Protein AF-A0A7R8X310-F1 (afdb_monomer_lite)

Foldseek 3Di:
DVQVVCVVVPDDDDDDQFLVSVLVVCVVDPDQEAEAEQDGPPDGPVRSLVSQCVDPSRVPRYYDYDYPDPDPVVVPD

pLDDT: mean 85.64, std 15.06, range [36.59, 95.31]

Organism: NCBI:txid163714

Structure (mmCIF, N/CA/C/O backbone):
data_AF-A0A7R8X310-F1
#
_entry.id   AF-A0A7R8X310-F1
#
loop_
_atom_site.group_PDB
_atom_site.id
_atom_site.type_symbol
_atom_site.label_atom_id
_atom_site.label_alt_id
_atom_site.label_comp_id
_atom_site.label_asym_id
_atom_site.label_entity_id
_atom_site.label_seq_id
_atom_site.pdbx_PDB_ins_code
_atom_site.Cartn_x
_atom_site.Cartn_y
_atom_site.Cartn_z
_atom_site.occupancy
_atom_site.B_iso_or_equiv
_atom_site.auth_seq_id
_atom_site.auth_comp_id
_atom_site.auth_asym_id
_atom_site.auth_atom_id
_atom_site.pdbx_PDB_model_num
ATOM 1 N N . MET A 1 1 ? 0.794 -4.222 -14.726 1.00 67.19 1 MET A N 1
ATOM 2 C CA . MET A 1 1 ? 0.346 -5.632 -14.819 1.00 67.19 1 MET A CA 1
ATOM 3 C C . MET A 1 1 ? -0.340 -6.094 -13.533 1.00 67.19 1 MET A C 1
ATOM 5 O O . MET A 1 1 ? -1.494 -6.484 -13.607 1.00 67.19 1 MET A O 1
ATOM 9 N N . VAL A 1 2 ? 0.292 -5.954 -12.359 1.00 84.38 2 VAL A N 1
ATOM 10 C CA . VAL A 1 2 ? -0.259 -6.404 -11.059 1.00 84.38 2 VAL A CA 1
ATOM 11 C C . VAL A 1 2 ? -1.667 -5.866 -10.759 1.00 84.38 2 VAL A C 1
ATOM 13 O O . VAL A 1 2 ? -2.575 -6.645 -10.488 1.00 84.38 2 VAL A O 1
ATOM 16 N N . ALA A 1 3 ? -1.887 -4.552 -10.885 1.00 86.44 3 ALA A N 1
ATOM 17 C CA . ALA A 1 3 ? -3.199 -3.945 -10.632 1.00 86.44 3 ALA A CA 1
ATOM 18 C C . ALA A 1 3 ? -4.310 -4.488 -11.552 1.00 86.44 3 ALA A C 1
ATOM 20 O O . ALA A 1 3 ? -5.452 -4.623 -11.125 1.00 86.44 3 ALA A O 1
ATOM 21 N N . PHE A 1 4 ? -3.979 -4.814 -12.805 1.00 89.50 4 PHE A N 1
ATOM 22 C CA . PHE A 1 4 ? -4.931 -5.397 -13.750 1.00 89.50 4 PHE A CA 1
ATOM 23 C C . PHE A 1 4 ? -5.313 -6.821 -13.332 1.00 89.50 4 PHE A C 1
ATOM 25 O O . PHE A 1 4 ? -6.498 -7.131 -13.266 1.00 89.50 4 PHE A O 1
ATOM 32 N N . SER A 1 5 ? -4.330 -7.652 -12.972 1.00 92.31 5 SER A N 1
ATOM 33 C CA . SER A 1 5 ? -4.573 -9.022 -12.508 1.00 92.31 5 SER A CA 1
ATOM 34 C C . SER A 1 5 ? -5.402 -9.064 -11.221 1.00 92.31 5 SER A C 1
ATOM 36 O O . SER A 1 5 ? -6.315 -9.875 -11.115 1.00 92.31 5 SER A O 1
ATOM 38 N N . LEU A 1 6 ? -5.138 -8.165 -10.266 1.00 92.75 6 LEU A N 1
ATOM 39 C CA . LEU A 1 6 ? -5.914 -8.071 -9.024 1.00 92.75 6 LEU A CA 1
ATOM 40 C C . LEU A 1 6 ? -7.364 -7.640 -9.283 1.00 92.75 6 LEU A C 1
ATOM 42 O O . LEU A 1 6 ? -8.288 -8.249 -8.749 1.00 92.75 6 LEU A O 1
ATOM 46 N N . LYS A 1 7 ? -7.586 -6.652 -10.159 1.00 93.06 7 LYS A N 1
ATOM 47 C CA . LYS A 1 7 ? -8.947 -6.268 -10.567 1.00 93.06 7 LYS A CA 1
ATOM 48 C C . LYS A 1 7 ? -9.670 -7.417 -11.272 1.00 93.06 7 LYS A C 1
ATOM 50 O O . LYS A 1 7 ? -10.831 -7.673 -10.976 1.00 93.06 7 LYS A O 1
ATOM 55 N N . ALA A 1 8 ? -8.986 -8.135 -12.166 1.00 94.19 8 ALA A N 1
ATOM 56 C CA . ALA A 1 8 ? -9.548 -9.295 -12.860 1.00 94.19 8 ALA A CA 1
ATOM 57 C C . ALA A 1 8 ? -9.899 -10.449 -11.902 1.00 94.19 8 ALA A C 1
ATOM 59 O O . ALA A 1 8 ? -10.855 -11.177 -12.149 1.00 94.19 8 ALA A O 1
ATOM 60 N N . ALA A 1 9 ? -9.166 -10.586 -10.795 1.00 94.38 9 ALA A N 1
ATOM 61 C CA . ALA A 1 9 ? -9.463 -11.535 -9.725 1.00 94.38 9 ALA A CA 1
ATOM 62 C C . ALA A 1 9 ? -10.583 -11.068 -8.766 1.00 94.38 9 ALA A C 1
ATOM 64 O O . ALA A 1 9 ? -10.939 -11.809 -7.854 1.00 94.38 9 ALA A O 1
ATOM 65 N N . GLY A 1 10 ? -11.154 -9.872 -8.968 1.00 95.31 10 GLY A N 1
ATOM 66 C CA . GLY A 1 10 ? -12.293 -9.357 -8.199 1.00 95.31 10 GLY A CA 1
ATOM 67 C C . GLY A 1 10 ? -11.939 -8.490 -6.986 1.00 95.31 10 GLY A C 1
ATOM 68 O O . GLY A 1 10 ? -12.826 -8.189 -6.191 1.00 95.31 10 GLY A O 1
ATOM 69 N N . TYR A 1 11 ? -10.680 -8.070 -6.828 1.00 95.31 11 TYR A N 1
ATOM 70 C CA . TYR A 1 11 ? -10.274 -7.168 -5.743 1.00 95.31 11 TYR A CA 1
ATOM 71 C C . TYR A 1 11 ? -10.554 -5.692 -6.078 1.00 95.31 11 TYR A C 1
ATOM 73 O O . TYR A 1 11 ? -10.390 -5.265 -7.226 1.00 95.31 11 TYR A O 1
ATOM 81 N N . ASP A 1 12 ? -10.896 -4.888 -5.062 1.00 94.12 12 ASP A N 1
ATOM 82 C CA . ASP A 1 12 ? -10.881 -3.422 -5.166 1.00 94.12 12 ASP A CA 1
ATOM 83 C C . ASP A 1 12 ? -9.432 -2.925 -5.069 1.00 94.12 12 ASP A C 1
ATOM 85 O O . ASP A 1 12 ? -8.740 -3.159 -4.079 1.00 94.12 12 ASP A O 1
ATOM 89 N N . VAL A 1 13 ? -8.950 -2.268 -6.124 1.00 93.56 13 VAL A N 1
ATOM 90 C CA . VAL A 1 13 ? -7.541 -1.877 -6.248 1.00 93.56 13 VAL A CA 1
ATOM 91 C C . VAL A 1 13 ? -7.423 -0.365 -6.286 1.00 93.56 13 VAL A C 1
ATOM 93 O O . VAL A 1 13 ? -7.803 0.279 -7.269 1.00 93.56 13 VAL A O 1
ATOM 96 N N . VAL A 1 14 ? -6.790 0.176 -5.248 1.00 94.06 14 VAL A N 1
ATOM 97 C CA . VAL A 1 14 ? -6.352 1.569 -5.179 1.00 94.06 14 VAL A CA 1
ATOM 98 C C . VAL A 1 14 ? -4.912 1.650 -5.683 1.00 94.06 14 VAL A C 1
ATOM 100 O O . VAL A 1 14 ? -4.004 1.082 -5.086 1.00 94.06 14 VAL A O 1
ATOM 103 N N . SER A 1 15 ? -4.696 2.340 -6.803 1.00 92.56 15 SER A N 1
ATOM 104 C CA . SER A 1 15 ? -3.360 2.542 -7.376 1.00 92.56 15 SER A CA 1
ATOM 105 C C . SER A 1 15 ? -2.740 3.852 -6.900 1.00 92.56 15 SER A C 1
ATOM 107 O O . SER A 1 15 ? -3.416 4.886 -6.915 1.00 92.56 15 SER A O 1
ATOM 109 N N . ALA A 1 16 ? -1.451 3.820 -6.569 1.00 92.38 16 ALA A N 1
ATOM 110 C CA . ALA A 1 16 ? -0.628 4.994 -6.300 1.00 92.38 16 ALA A CA 1
ATOM 111 C C . ALA A 1 16 ? 0.516 5.103 -7.318 1.00 92.38 16 ALA A C 1
ATOM 113 O O . ALA A 1 16 ? 0.974 4.079 -7.826 1.00 92.38 16 ALA A O 1
ATOM 114 N N . VAL A 1 17 ? 0.932 6.330 -7.644 1.00 90.19 17 VAL A N 1
ATOM 115 C CA . VAL A 1 17 ? 2.011 6.580 -8.623 1.00 90.19 17 VAL A CA 1
ATOM 116 C C . VAL A 1 17 ? 3.408 6.600 -7.996 1.00 90.19 17 VAL A C 1
ATOM 118 O O . VAL A 1 17 ? 4.386 6.347 -8.692 1.00 90.19 17 VAL A O 1
ATOM 121 N N . ASP A 1 18 ? 3.492 6.858 -6.690 1.00 90.44 18 ASP A N 1
ATOM 122 C CA . ASP A 1 18 ? 4.717 6.857 -5.891 1.00 90.44 18 ASP A CA 1
ATOM 123 C C . ASP A 1 18 ? 4.398 6.629 -4.398 1.00 90.44 18 ASP A C 1
ATOM 125 O O . ASP A 1 18 ? 3.228 6.507 -4.006 1.00 90.44 18 ASP A O 1
ATOM 129 N N . GLY A 1 19 ? 5.432 6.564 -3.550 1.00 90.88 19 GLY A N 1
ATOM 130 C CA . GLY A 1 19 ? 5.257 6.343 -2.113 1.00 90.88 19 GLY A CA 1
ATOM 131 C C . GLY A 1 19 ? 4.510 7.475 -1.395 1.00 90.88 19 GLY A C 1
ATOM 132 O O . GLY A 1 19 ? 3.749 7.216 -0.464 1.00 90.88 19 GLY A O 1
ATOM 133 N N . GLN A 1 20 ? 4.641 8.727 -1.839 1.00 93.50 20 GLN A N 1
ATOM 134 C CA . GLN 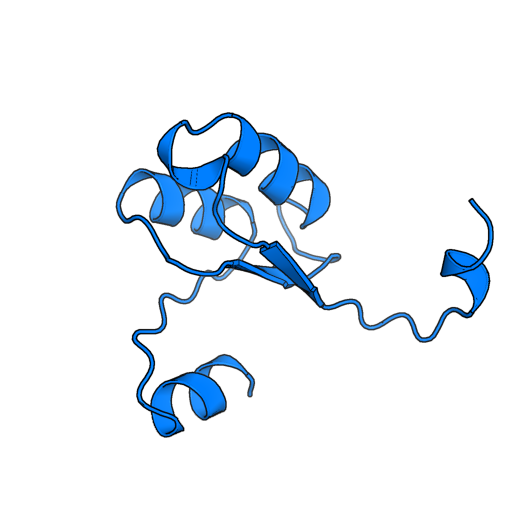A 1 20 ? 3.962 9.858 -1.206 1.00 93.50 20 GLN A CA 1
ATOM 135 C C . GLN A 1 20 ? 2.460 9.868 -1.530 1.00 93.50 20 GLN A C 1
ATOM 137 O O . GLN A 1 20 ? 1.639 10.078 -0.631 1.00 93.50 20 GLN A O 1
ATOM 142 N N . ASP A 1 21 ? 2.092 9.605 -2.783 1.00 94.25 21 ASP A N 1
ATOM 143 C CA . ASP A 1 21 ? 0.703 9.416 -3.214 1.00 94.25 21 ASP A CA 1
ATOM 144 C C . ASP A 1 21 ? 0.067 8.210 -2.501 1.00 94.25 21 ASP A C 1
ATOM 146 O O . ASP A 1 21 ? -1.058 8.296 -2.001 1.00 94.25 21 ASP A O 1
ATOM 150 N N . GLY A 1 22 ? 0.819 7.114 -2.354 1.00 93.38 22 GLY A N 1
ATOM 151 C CA . GLY A 1 22 ? 0.392 5.935 -1.599 1.00 93.38 22 GLY A CA 1
ATOM 152 C C . GLY A 1 22 ? 0.090 6.250 -0.137 1.00 93.38 22 GLY A C 1
ATOM 153 O O . GLY A 1 22 ? -0.963 5.866 0.373 1.00 93.38 22 GLY A O 1
ATOM 154 N N . LEU A 1 23 ? 0.965 7.010 0.527 1.00 94.06 23 LEU A N 1
ATOM 155 C CA . LEU A 1 23 ? 0.758 7.437 1.909 1.00 94.06 23 LEU A CA 1
ATOM 156 C C . LEU A 1 23 ? -0.460 8.359 2.059 1.00 94.06 23 LEU A C 1
ATOM 158 O O . LEU A 1 23 ? -1.204 8.237 3.032 1.00 94.06 23 LEU A O 1
ATOM 162 N N . ASN A 1 24 ? -0.676 9.280 1.119 1.00 94.94 24 ASN A N 1
ATOM 163 C CA . ASN A 1 24 ? -1.825 10.187 1.154 1.00 94.94 24 ASN A CA 1
ATOM 164 C C . ASN A 1 24 ? -3.139 9.410 1.010 1.00 94.94 24 ASN A C 1
ATOM 166 O O . ASN A 1 24 ? -4.029 9.544 1.848 1.00 94.94 24 ASN A O 1
ATOM 170 N N . LYS A 1 25 ? -3.214 8.507 0.028 1.00 94.62 25 LYS A N 1
ATOM 171 C CA . LYS A 1 25 ? -4.378 7.631 -0.171 1.00 94.62 25 LYS A CA 1
ATOM 172 C C . LYS A 1 25 ? -4.626 6.719 1.021 1.00 94.62 25 LYS A C 1
ATOM 174 O O . LYS A 1 25 ? -5.774 6.529 1.407 1.00 94.62 25 LYS A O 1
ATOM 179 N N . ALA A 1 26 ? -3.566 6.209 1.643 1.00 93.44 26 ALA A N 1
ATOM 180 C CA . ALA A 1 26 ? -3.682 5.380 2.833 1.00 93.44 26 ALA A CA 1
ATOM 181 C C . ALA A 1 26 ? -4.287 6.133 4.030 1.00 93.44 26 ALA A C 1
ATOM 183 O O . ALA A 1 26 ? -4.997 5.537 4.837 1.00 93.44 26 ALA A O 1
ATOM 184 N N . LYS A 1 27 ? -4.048 7.444 4.147 1.00 92.06 27 LYS A N 1
ATOM 185 C CA . LYS A 1 27 ? -4.663 8.277 5.193 1.00 92.06 27 LYS A CA 1
ATOM 186 C C . LYS A 1 27 ? -6.155 8.515 4.954 1.00 92.06 27 LYS A C 1
ATOM 188 O O . LYS A 1 27 ? -6.895 8.657 5.922 1.00 92.06 27 LYS A O 1
ATOM 193 N N . GLU A 1 28 ? -6.589 8.554 3.698 1.00 92.56 28 GLU A N 1
ATOM 194 C CA . GLU A 1 28 ? -7.989 8.789 3.323 1.00 92.56 28 GLU A CA 1
ATOM 195 C C . GLU A 1 28 ? -8.827 7.505 3.327 1.00 92.56 28 GLU A C 1
ATOM 197 O O . GLU A 1 28 ? -9.975 7.508 3.772 1.00 92.56 28 GLU A O 1
ATOM 202 N N . LYS A 1 29 ? -8.255 6.397 2.843 1.00 89.44 29 LYS A N 1
ATOM 203 C CA . LYS A 1 29 ? -8.921 5.097 2.737 1.00 89.44 29 LYS A CA 1
ATOM 204 C C . LYS A 1 29 ? -8.000 3.998 3.254 1.00 89.44 29 LYS A C 1
ATOM 206 O O . LYS A 1 29 ? -6.839 3.888 2.866 1.00 89.44 29 LYS A O 1
ATOM 211 N N . THR A 1 30 ? -8.537 3.147 4.118 1.00 90.62 30 THR A N 1
ATOM 212 C CA . THR A 1 30 ? -7.843 1.949 4.594 1.00 90.62 30 THR A CA 1
ATOM 213 C C . THR A 1 30 ? -7.943 0.832 3.563 1.00 90.62 30 THR A C 1
ATOM 215 O O . THR A 1 30 ? -9.013 0.622 2.991 1.00 90.62 30 THR A O 1
ATOM 218 N N . VAL A 1 31 ? -6.848 0.106 3.351 1.00 94.38 31 VAL A N 1
ATOM 219 C CA . VAL A 1 31 ? -6.814 -1.105 2.520 1.00 94.38 31 VAL A CA 1
ATOM 220 C C . VAL A 1 31 ? -6.449 -2.323 3.361 1.00 94.38 31 VAL A C 1
ATOM 222 O O . VAL A 1 31 ? -5.759 -2.202 4.372 1.00 94.38 31 VAL A O 1
ATOM 225 N N . ASP A 1 32 ? -6.876 -3.500 2.915 1.00 95.06 32 ASP A N 1
ATOM 226 C CA . ASP A 1 32 ? -6.594 -4.767 3.599 1.00 95.06 32 ASP A CA 1
ATOM 227 C C . ASP A 1 32 ? -5.198 -5.320 3.288 1.00 95.06 32 ASP A C 1
ATOM 229 O O . ASP A 1 32 ? -4.694 -6.183 4.003 1.00 95.06 32 ASP A O 1
ATOM 233 N N . LEU A 1 33 ? -4.564 -4.834 2.218 1.00 94.38 33 LEU A N 1
ATOM 234 C CA . LEU A 1 33 ? -3.242 -5.257 1.770 1.00 94.38 33 LEU A CA 1
ATOM 235 C C . LEU A 1 33 ? -2.549 -4.110 1.036 1.00 94.38 33 LEU A C 1
ATOM 237 O O . LEU A 1 33 ? -3.137 -3.485 0.153 1.00 94.38 33 LEU A O 1
ATOM 241 N N . VAL A 1 34 ? -1.278 -3.874 1.358 1.00 94.50 34 VAL A N 1
ATOM 242 C CA . VAL A 1 34 ? -0.429 -2.932 0.621 1.00 94.50 34 VAL A CA 1
ATOM 243 C C . VAL A 1 34 ? 0.574 -3.715 -0.216 1.00 94.50 34 VAL A C 1
ATOM 245 O O . VAL A 1 34 ? 1.313 -4.542 0.315 1.00 94.50 34 VAL A O 1
ATOM 248 N N . LEU A 1 35 ? 0.618 -3.431 -1.516 1.00 92.94 35 LEU A N 1
ATOM 249 C CA . LEU A 1 35 ? 1.708 -3.837 -2.402 1.00 92.94 35 LEU A CA 1
ATOM 250 C C . LEU A 1 35 ? 2.522 -2.597 -2.763 1.00 92.94 35 LEU A C 1
ATOM 252 O O . LEU A 1 35 ? 1.957 -1.625 -3.260 1.00 92.94 35 LEU A O 1
ATOM 256 N N . THR A 1 36 ? 3.832 -2.635 -2.536 1.00 91.88 36 THR A N 1
ATOM 257 C CA . THR A 1 36 ? 4.743 -1.526 -2.857 1.00 91.88 36 THR A CA 1
ATOM 258 C C . THR A 1 36 ? 5.993 -2.034 -3.552 1.00 91.88 36 THR A C 1
ATOM 260 O O . THR A 1 36 ? 6.448 -3.135 -3.258 1.00 91.88 36 THR A O 1
ATOM 263 N N . ASP A 1 37 ? 6.568 -1.226 -4.438 1.00 89.56 37 ASP A N 1
ATOM 264 C CA . ASP A 1 37 ? 7.937 -1.438 -4.913 1.00 89.56 37 ASP A CA 1
ATOM 265 C C . ASP A 1 37 ? 8.933 -0.933 -3.852 1.00 89.56 37 ASP A C 1
ATOM 267 O O . ASP A 1 37 ? 8.570 -0.104 -3.008 1.00 89.56 37 ASP A 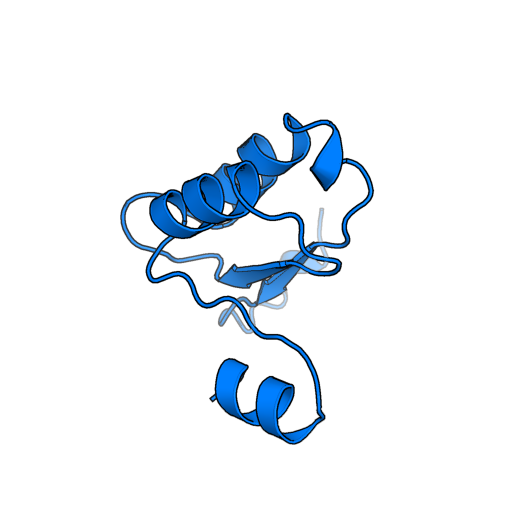O 1
ATOM 271 N N . GLN A 1 38 ? 10.171 -1.425 -3.869 1.00 84.00 38 GLN A N 1
ATOM 272 C CA . GLN A 1 38 ? 11.274 -0.840 -3.104 1.00 84.00 38 GLN A CA 1
ATOM 273 C C . GLN A 1 38 ? 11.727 0.480 -3.734 1.00 84.00 38 GLN A C 1
ATOM 275 O O . GLN A 1 38 ? 11.899 1.472 -3.021 1.00 84.00 38 GLN A O 1
ATOM 280 N N . ASN A 1 39 ? 11.881 0.511 -5.058 1.00 80.88 39 ASN A N 1
ATOM 281 C CA . ASN A 1 39 ? 12.473 1.627 -5.781 1.00 80.88 39 ASN A CA 1
ATOM 282 C C . ASN A 1 39 ? 11.372 2.486 -6.410 1.00 80.88 39 ASN A C 1
ATOM 284 O O . ASN A 1 39 ? 10.877 2.202 -7.497 1.00 80.88 39 ASN A O 1
ATOM 288 N N . MET A 1 40 ? 11.015 3.577 -5.731 1.00 82.19 40 MET A N 1
ATOM 289 C CA . MET A 1 40 ? 10.039 4.558 -6.210 1.00 82.19 40 MET A CA 1
ATOM 290 C C . MET A 1 40 ? 10.615 5.980 -6.152 1.00 82.19 40 MET A C 1
ATOM 292 O O . MET A 1 40 ? 11.428 6.279 -5.273 1.00 82.19 40 MET A O 1
ATOM 296 N N . PRO A 1 41 ? 10.214 6.878 -7.069 1.00 73.56 41 PRO A N 1
ATOM 297 C CA . PRO A 1 41 ? 10.558 8.293 -6.980 1.00 73.56 41 PRO A CA 1
ATOM 298 C C . PRO A 1 41 ? 9.884 8.945 -5.760 1.00 73.56 41 PRO A C 1
ATOM 300 O O . PRO A 1 41 ? 8.845 8.484 -5.299 1.00 73.56 41 PRO A O 1
ATOM 303 N N . ILE A 1 42 ? 10.455 10.050 -5.264 1.00 87.00 42 ILE A N 1
ATOM 304 C CA . ILE A 1 42 ? 9.970 10.865 -4.125 1.00 87.00 42 ILE A CA 1
ATOM 305 C C . ILE A 1 42 ? 10.070 10.164 -2.760 1.00 87.00 42 ILE A C 1
ATOM 307 O O . ILE A 1 42 ? 10.680 10.712 -1.844 1.00 87.00 42 ILE A O 1
ATOM 311 N N . MET A 1 43 ? 9.493 8.973 -2.616 1.00 88.38 43 MET A N 1
ATOM 312 C CA . MET A 1 43 ? 9.501 8.186 -1.386 1.00 88.38 43 MET A CA 1
ATOM 313 C C . MET A 1 43 ? 9.646 6.706 -1.729 1.00 88.38 43 MET A C 1
ATOM 315 O O . MET A 1 43 ? 8.810 6.152 -2.442 1.00 88.38 43 MET A O 1
ATOM 319 N N . ASP A 1 44 ? 10.687 6.074 -1.191 1.00 88.62 44 ASP A N 1
ATOM 320 C CA . ASP A 1 44 ? 10.925 4.642 -1.361 1.00 88.62 44 ASP A CA 1
ATOM 321 C C . ASP A 1 44 ? 9.933 3.776 -0.560 1.00 88.62 44 ASP A C 1
ATOM 323 O O . ASP A 1 44 ? 9.217 4.244 0.337 1.00 88.62 44 ASP A O 1
ATOM 327 N N . GLY A 1 45 ? 9.890 2.481 -0.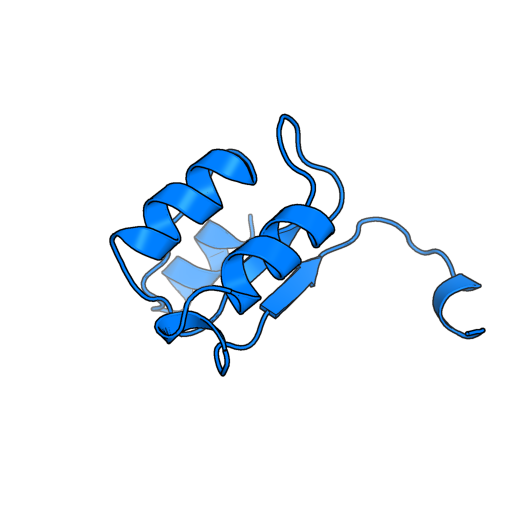883 1.00 88.69 45 GLY A N 1
ATOM 328 C CA . GLY A 1 45 ? 8.968 1.540 -0.249 1.00 88.69 45 GLY A CA 1
ATOM 329 C C . GLY A 1 45 ? 9.208 1.335 1.250 1.00 88.69 45 GLY A C 1
ATOM 330 O O . GLY A 1 45 ? 8.253 1.115 1.993 1.00 88.69 45 GLY A O 1
ATOM 331 N N . LEU A 1 46 ? 10.454 1.433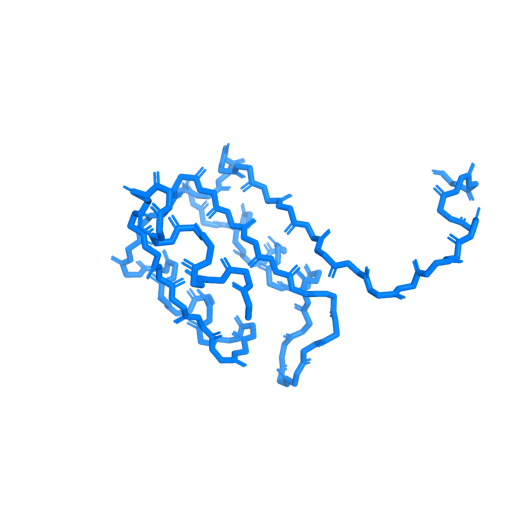 1.729 1.00 90.69 46 LEU A N 1
ATOM 332 C CA . LEU A 1 46 ? 10.781 1.259 3.154 1.00 90.69 46 LEU A CA 1
ATOM 333 C C . LEU A 1 46 ? 10.307 2.456 3.989 1.00 90.69 46 LEU A C 1
ATOM 335 O O . LEU A 1 46 ? 9.741 2.300 5.076 1.00 90.69 46 LEU A O 1
ATOM 339 N N . THR A 1 47 ? 10.493 3.656 3.456 1.00 92.81 47 THR A N 1
ATOM 340 C CA . THR A 1 47 ? 10.025 4.914 4.026 1.00 92.81 47 THR A CA 1
ATOM 341 C C . THR A 1 47 ? 8.502 4.943 4.031 1.00 92.81 47 THR A C 1
ATOM 343 O O . THR A 1 47 ? 7.905 5.290 5.054 1.00 92.81 47 THR A O 1
ATOM 346 N N . LEU A 1 48 ? 7.851 4.496 2.950 1.00 94.00 48 LEU A N 1
ATOM 347 C CA . LEU A 1 48 ? 6.399 4.319 2.916 1.00 94.00 48 LEU A CA 1
ATOM 348 C C . LEU A 1 48 ? 5.930 3.369 4.026 1.00 94.00 48 LEU A C 1
ATOM 350 O O . LEU A 1 48 ? 5.053 3.738 4.805 1.00 94.00 48 LEU A O 1
ATOM 354 N N . ILE A 1 49 ? 6.533 2.181 4.150 1.00 93.50 49 ILE A N 1
ATOM 355 C CA . ILE A 1 49 ? 6.193 1.210 5.204 1.00 93.50 49 ILE A CA 1
ATOM 356 C C . ILE A 1 49 ? 6.323 1.846 6.587 1.00 93.50 49 ILE A C 1
ATOM 358 O O . ILE A 1 49 ? 5.411 1.725 7.404 1.00 93.50 49 ILE A O 1
ATOM 362 N N . THR A 1 50 ? 7.423 2.551 6.845 1.00 94.19 50 THR A N 1
ATOM 363 C CA . THR A 1 50 ? 7.670 3.205 8.135 1.00 94.19 50 THR A CA 1
ATOM 364 C C . THR A 1 50 ? 6.570 4.215 8.464 1.00 94.19 50 THR A C 1
ATOM 366 O O . THR A 1 50 ? 6.030 4.194 9.569 1.00 94.19 50 THR A O 1
ATOM 369 N N . ASN A 1 51 ? 6.173 5.045 7.496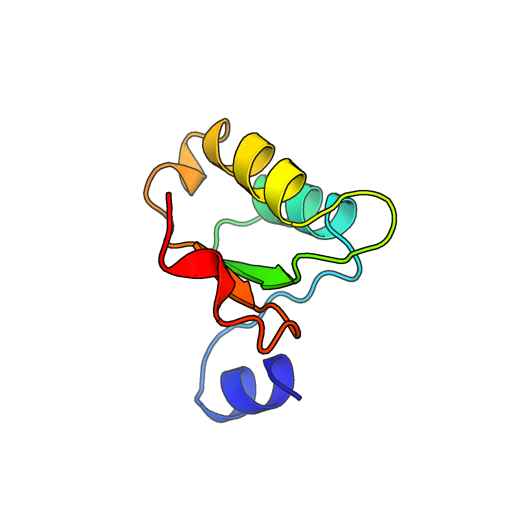 1.00 95.06 51 ASN A N 1
ATOM 370 C CA . ASN A 1 51 ? 5.084 6.007 7.671 1.00 95.06 51 ASN A CA 1
ATOM 371 C C . ASN A 1 51 ? 3.722 5.320 7.854 1.00 95.06 51 ASN A C 1
ATOM 373 O O . ASN A 1 51 ? 2.939 5.724 8.712 1.00 95.06 51 ASN A O 1
ATOM 377 N N . LEU A 1 52 ? 3.436 4.257 7.098 1.00 94.44 52 LEU A N 1
ATOM 378 C CA . LEU A 1 52 ? 2.199 3.489 7.250 1.00 94.44 52 LEU A CA 1
ATOM 379 C C . LEU A 1 52 ? 2.110 2.845 8.636 1.00 94.44 52 LEU A C 1
ATOM 381 O O . LEU A 1 52 ? 1.056 2.888 9.259 1.00 94.44 52 LEU A O 1
ATOM 385 N N . ARG A 1 53 ? 3.209 2.311 9.179 1.00 94.25 53 ARG A N 1
ATOM 386 C CA . ARG A 1 53 ? 3.221 1.712 10.526 1.00 94.25 53 ARG A CA 1
ATOM 387 C C . ARG A 1 53 ? 2.958 2.716 11.651 1.00 94.25 53 ARG A C 1
ATOM 389 O O . ARG A 1 53 ? 2.547 2.298 12.730 1.00 94.25 53 ARG A O 1
ATOM 396 N N . GLN A 1 54 ? 3.131 4.015 11.404 1.00 94.12 54 GLN A N 1
ATOM 397 C CA . GLN A 1 54 ? 2.736 5.065 12.348 1.00 94.12 54 GLN A CA 1
ATOM 398 C C . GLN A 1 54 ? 1.222 5.331 12.339 1.00 94.12 54 GLN A C 1
ATOM 400 O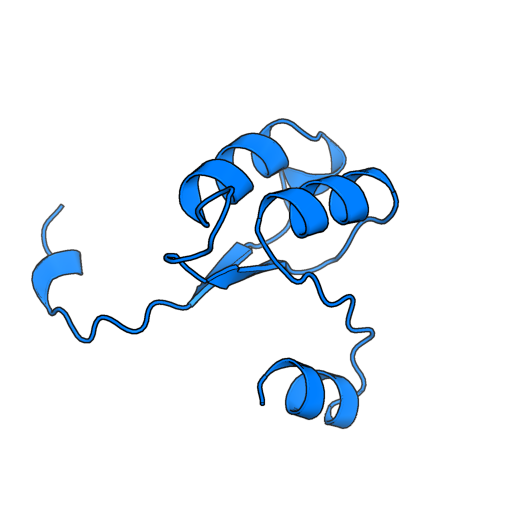 O . GLN A 1 54 ? 0.691 5.880 13.305 1.00 94.12 54 GLN A O 1
ATOM 405 N N . LEU A 1 55 ? 0.501 4.926 11.288 1.00 93.62 55 LEU A N 1
ATOM 406 C CA . LEU A 1 55 ? -0.952 5.050 11.222 1.00 93.62 55 LEU A CA 1
ATOM 407 C C . LEU A 1 55 ? -1.606 3.898 11.992 1.00 93.62 55 LEU A C 1
ATOM 409 O O . LEU A 1 55 ? -1.371 2.723 11.705 1.00 93.62 55 LEU A O 1
ATOM 413 N N . ALA A 1 56 ? -2.487 4.227 12.941 1.00 92.50 56 ALA A N 1
ATOM 414 C CA . ALA A 1 56 ? -3.203 3.232 13.745 1.00 92.50 56 ALA A CA 1
ATOM 415 C C . ALA A 1 56 ? -3.969 2.210 12.883 1.00 92.50 56 ALA A C 1
ATOM 417 O O . ALA A 1 56 ? -4.015 1.027 13.216 1.00 92.50 56 ALA A O 1
ATOM 418 N N . SER A 1 57 ? -4.505 2.650 11.742 1.00 92.75 57 SER A N 1
ATOM 419 C CA . SER A 1 57 ? -5.223 1.810 10.779 1.00 92.75 57 SER A CA 1
ATOM 420 C C . SER A 1 57 ? -4.337 0.812 10.026 1.00 92.75 57 SER A C 1
ATOM 422 O O . SER A 1 57 ? -4.848 -0.195 9.550 1.00 92.75 57 SER A O 1
ATOM 424 N N . TYR A 1 58 ? -3.023 1.039 9.950 1.00 94.62 58 TYR A N 1
ATOM 425 C CA . TYR A 1 58 ? -2.089 0.223 9.163 1.00 94.62 58 TYR A CA 1
ATOM 426 C C . TYR A 1 58 ? -1.125 -0.606 10.017 1.00 94.62 58 TYR A C 1
ATOM 428 O O . TYR A 1 58 ? -0.285 -1.326 9.476 1.00 94.62 58 TYR A O 1
ATOM 436 N N . GLN A 1 59 ? -1.254 -0.595 11.347 1.00 92.06 59 GLN A N 1
ATOM 437 C CA . GLN A 1 59 ? -0.394 -1.403 12.224 1.00 92.06 59 GLN A CA 1
ATOM 438 C C . GLN A 1 59 ? -0.496 -2.907 11.944 1.00 92.06 59 GLN A C 1
ATOM 440 O O . GLN A 1 59 ? 0.503 -3.615 12.030 1.00 92.06 59 GLN A O 1
ATOM 445 N N . LYS A 1 60 ? -1.692 -3.390 11.587 1.00 92.38 60 LYS A N 1
ATOM 446 C CA . LYS A 1 60 ? -1.959 -4.815 11.327 1.00 92.38 60 LYS A CA 1
ATOM 447 C C . LYS A 1 60 ? -2.113 -5.155 9.848 1.00 92.38 60 LYS A C 1
ATOM 449 O O . LYS A 1 60 ? -2.222 -6.328 9.512 1.00 92.38 60 LYS A O 1
ATOM 454 N N . VAL A 1 61 ? -2.122 -4.148 8.977 1.00 95.31 61 VAL A N 1
ATOM 455 C CA . VAL A 1 61 ? -2.280 -4.364 7.539 1.00 95.31 61 VAL A CA 1
ATOM 456 C C . VAL A 1 61 ? -1.027 -5.080 7.012 1.00 95.31 61 VAL A C 1
ATOM 458 O O . VAL A 1 61 ? 0.091 -4.611 7.268 1.00 95.31 61 VAL A O 1
ATOM 461 N N . PRO A 1 62 ? -1.161 -6.228 6.329 1.00 95.25 62 PRO A N 1
ATOM 462 C CA . PRO A 1 62 ? -0.040 -6.882 5.670 1.00 95.25 62 PRO A CA 1
ATOM 463 C C . PRO A 1 62 ? 0.520 -5.985 4.560 1.00 95.25 62 PRO A C 1
ATOM 465 O O . PRO A 1 62 ? -0.223 -5.342 3.818 1.00 95.25 62 PRO A O 1
ATOM 468 N N . ILE A 1 63 ? 1.848 -5.942 4.453 1.00 94.00 63 ILE A N 1
ATOM 469 C CA . ILE A 1 63 ? 2.542 -5.177 3.417 1.00 94.00 63 ILE A CA 1
ATOM 470 C C . ILE A 1 63 ? 3.477 -6.131 2.682 1.00 94.00 63 ILE A C 1
ATOM 472 O O . ILE A 1 63 ? 4.372 -6.705 3.301 1.00 94.00 63 ILE A O 1
ATOM 476 N N . LEU A 1 64 ? 3.253 -6.309 1.380 1.00 91.69 64 LEU A N 1
ATOM 477 C CA . LEU A 1 64 ? 4.163 -7.014 0.485 1.00 91.69 64 LEU A CA 1
ATOM 478 C C . LEU A 1 64 ? 5.011 -5.997 -0.273 1.00 91.69 64 LEU A C 1
ATOM 480 O O . LEU A 1 64 ? 4.495 -5.175 -1.032 1.00 91.69 64 LEU A O 1
ATOM 484 N N . MET A 1 65 ? 6.323 -6.093 -0.089 1.00 89.12 65 MET A N 1
ATOM 485 C CA . MET A 1 65 ? 7.284 -5.386 -0.921 1.00 89.12 65 MET A CA 1
ATOM 486 C C . MET A 1 65 ? 7.641 -6.265 -2.122 1.00 89.12 65 MET A C 1
ATOM 488 O O . MET A 1 65 ? 8.060 -7.409 -1.958 1.00 89.12 65 MET A O 1
ATOM 492 N N . LEU A 1 66 ? 7.451 -5.729 -3.322 1.00 84.25 66 LEU A N 1
ATOM 493 C CA . LEU A 1 66 ? 7.916 -6.309 -4.572 1.00 84.25 66 LEU A CA 1
ATOM 494 C C . LEU A 1 66 ? 9.263 -5.669 -4.900 1.00 84.25 66 LEU A C 1
ATOM 496 O O . LEU A 1 66 ? 9.345 -4.459 -5.072 1.00 84.25 66 LEU A O 1
ATOM 500 N N . THR A 1 67 ? 10.316 -6.473 -4.966 1.00 77.25 67 THR A N 1
ATOM 501 C CA . THR A 1 67 ? 11.644 -6.021 -5.386 1.00 77.25 67 THR A CA 1
ATOM 502 C C . THR A 1 67 ? 11.994 -6.709 -6.701 1.00 77.25 67 THR A C 1
ATOM 504 O O . THR A 1 67 ? 11.621 -7.861 -6.934 1.00 77.25 67 THR A O 1
ATOM 507 N N . THR A 1 68 ? 12.678 -6.006 -7.602 1.00 67.00 68 THR A N 1
ATOM 508 C CA . THR A 1 68 ? 13.192 -6.591 -8.855 1.00 67.00 68 THR A CA 1
ATOM 509 C C . THR A 1 68 ? 14.597 -7.173 -8.708 1.00 67.00 68 THR A C 1
ATOM 511 O O . THR A 1 68 ? 15.145 -7.707 -9.669 1.00 67.00 68 THR A O 1
ATOM 514 N N . GLU A 1 69 ? 15.193 -7.092 -7.521 1.00 55.66 69 GLU A N 1
ATOM 515 C CA . GLU A 1 69 ? 16.483 -7.712 -7.238 1.00 55.66 69 GLU A CA 1
ATOM 516 C C . GLU A 1 69 ? 16.318 -9.226 -7.052 1.00 55.66 69 GLU A C 1
ATOM 518 O O . GLU A 1 69 ? 15.837 -9.701 -6.025 1.00 55.66 69 GLU A O 1
ATOM 523 N N . SER A 1 70 ? 16.771 -9.999 -8.043 1.00 50.09 70 SER A N 1
ATOM 524 C CA . SER A 1 70 ? 17.107 -11.422 -7.875 1.00 50.09 70 SER A CA 1
ATOM 525 C C . SER A 1 70 ? 18.442 -11.576 -7.138 1.00 50.09 70 SER A C 1
ATOM 527 O O . SER A 1 70 ? 19.348 -12.248 -7.624 1.00 50.09 70 SER A O 1
ATOM 529 N N . SER A 1 71 ? 18.597 -10.915 -5.994 1.00 46.53 71 SER A N 1
ATOM 530 C CA . SER A 1 71 ? 19.835 -10.960 -5.219 1.00 46.53 71 SER A CA 1
ATOM 531 C C . SER A 1 71 ? 19.667 -11.973 -4.087 1.00 46.53 71 SER A C 1
ATOM 533 O O . SER A 1 71 ? 18.915 -11.750 -3.139 1.00 46.53 71 SER A O 1
ATOM 535 N N . ASP A 1 72 ? 20.397 -13.090 -4.171 1.00 51.72 72 ASP A N 1
ATOM 536 C CA . ASP A 1 72 ? 20.556 -14.119 -3.122 1.00 51.72 72 ASP A CA 1
ATOM 537 C C . ASP A 1 72 ? 21.057 -13.557 -1.764 1.00 51.72 72 ASP A C 1
ATOM 539 O O . ASP A 1 72 ? 21.174 -14.288 -0.779 1.00 51.72 72 ASP A O 1
ATOM 543 N N . GLU A 1 73 ? 21.329 -12.253 -1.673 1.00 50.06 73 GLU A N 1
ATOM 544 C CA . GLU A 1 73 ? 21.893 -11.573 -0.504 1.00 50.06 73 GLU A CA 1
ATOM 545 C C . GLU A 1 73 ? 20.896 -11.356 0.648 1.00 50.06 73 GLU A C 1
ATOM 547 O O . GLU A 1 73 ? 21.316 -11.155 1.787 1.00 50.06 73 GLU A O 1
ATOM 552 N N . MET A 1 74 ? 19.583 -11.507 0.428 1.00 49.62 74 MET A N 1
ATOM 553 C CA . MET A 1 74 ? 18.592 -11.409 1.517 1.00 49.62 74 MET A CA 1
ATOM 554 C C . MET A 1 74 ? 18.529 -12.668 2.415 1.00 49.62 74 MET A C 1
ATOM 556 O O . MET A 1 74 ? 17.681 -12.757 3.301 1.00 49.62 74 MET A O 1
ATOM 560 N N . LYS A 1 75 ? 19.409 -13.662 2.208 1.00 44.31 75 LYS A N 1
ATOM 561 C CA . LYS A 1 75 ? 19.535 -14.851 3.079 1.00 44.31 75 LYS A CA 1
ATOM 562 C C . LYS A 1 75 ? 20.526 -14.690 4.235 1.00 44.31 75 LYS A C 1
ATOM 564 O O . LYS A 1 75 ? 20.696 -15.632 5.005 1.00 44.31 75 LYS A O 1
ATOM 569 N N . ALA A 1 76 ? 21.169 -13.536 4.386 1.00 43.09 76 ALA A N 1
ATOM 570 C CA . ALA A 1 76 ? 22.152 -13.329 5.444 1.00 43.09 76 ALA A CA 1
ATOM 571 C C . ALA A 1 76 ? 22.002 -11.962 6.122 1.00 43.09 76 ALA A C 1
ATOM 573 O O . ALA A 1 76 ? 22.872 -11.102 5.992 1.00 43.09 76 ALA A O 1
ATOM 574 N N . LYS A 1 77 ? 20.923 -11.774 6.886 1.00 36.59 77 LYS A N 1
ATOM 575 C CA . LYS A 1 77 ? 20.965 -10.965 8.111 1.00 36.59 77 LYS A CA 1
ATOM 576 C C . LYS A 1 77 ? 19.802 -11.264 9.041 1.00 36.59 77 LYS A C 1
ATOM 578 O O . LYS A 1 77 ? 18.666 -11.370 8.538 1.00 36.59 77 LYS A O 1
#

InterPro domains:
  IPR001789 Signal transduction response regulator, receiver domain [PF00072] (5-76)
  IPR001789 Signal transduction response regulator, receiver domain [PS50110] (1-77)
  IPR011006 CheY-like superfamily [SSF52172] (2-75)
  IPR050595 Bacterial response regulator [PTHR44591] (2-75)

Radius of gyration: 13.13 Å; chains: 1; bounding box: 34×26×29 Å

Sequence (77 aa):
MVAFSLKAAGYDVVSAVDGQDGLNKAKEKTVDLVLTDQNMPIMDGLTLITNLRQLASYQKVPILMLTTESSDEMKAK

Secondary structure (DSSP, 8-state):
-HHHHHHHTT------SSHHHHHHHHHHS--S-EEEESS-SSS-HHHHHHHHHHSGGGSSS-EEEE-----GGGG--